Protein 1WQ8 (pdb70)

Secondary structure (DSSP, 8-state):
---HHHHHHHHSSEEEEEEEEHHHH-TT--SSEEESSEEEEEEEE---SSTT-EEEEEEEEEEEEEEEEE-TTT--EEEEEEEEEEEEEEEEE------

Radius of gyration: 17.45 Å; Cα contacts (8 Å, |Δi|>4): 190; chains: 1; bounding box: 24×46×48 Å

Organism: Vipera ammodytes ammodytes (NCBI:txid8705)

CATH classification: 2.10.90.10

Nearest PDB structures (foldseek):
  1wq8-assembly1_A  TM=1.010E+00  e=1.422E-17  Vipera aspis aspis
  1wq9-assembly1_B  TM=9.385E-01  e=2.823E-13  Daboia russelii russelii
  2gnn-assembly1_B  TM=9.148E-01  e=2.949E-09  Orf virus (strain NZ2)
  2c7w-assembly1_B  TM=8.866E-01  e=1.009E-08  Homo sapiens
  2xac-assembly1_A  TM=8.041E-01  e=1.319E-08  Homo sapiens

B-factor: mean 29.07, std 11.32, range [14.16, 62.82]

Sequence (99 aa):
VRPFLEVHERSACQARETLVPILQEYPDEISDIFRPSCVAVLRCSGCCTDESLKCTPVGKHTVDIQIMRVNPRTQSSKMEVMKFTEHTACECRPRRKQG

Foldseek 3Di:
DPDPVVVQVVQAWDWDWDKAFPCNQPVPPPAWDKVVRIDIAIATGHQDPPNQWGKHAPAKDKDWDWIWIAHVPVRDIDIDIDIDIHGDGIDGHHDDDDD

Structure (mmCIF, N/CA/C/O backbone):
data_1WQ8
#
_entry.id   1WQ8
#
_cell.length_a   85.526
_cell.length_b   85.526
_cell.length_c   86.365
_cell.angle_alpha   90.00
_cell.angle_beta   90.00
_cell.angle_gamma   90.00
#
_symmetry.space_group_name_H-M   'I 4 2 2'
#
loop_
_entity.id
_entity.type
_entity.pdbx_description
1 polymer 'Vascular endothelial growth factor toxin'
2 non-polymer 2-AMINO-2-HYDROXYMETHYL-PROPANE-1,3-DIOL
3 water water
#
loop_
_atom_site.group_PDB
_atom_site.id
_atom_site.type_symbol
_atom_site.label_atom_id
_atom_site.label_alt_id
_atom_site.label_comp_id
_atom_site.label_asym_id
_atom_site.label_entity_id
_atom_site.label_seq_id
_atom_site.pdbx_PDB_ins_code
_atom_site.Cartn_x
_atom_site.Cartn_y
_atom_site.Cartn_z
_atom_site.occupancy
_atom_site.B_iso_or_equiv
_atom_site.auth_seq_id
_atom_site.auth_comp_id
_atom_site.auth_asym_id
_atom_site.auth_atom_id
_atom_site.pdbx_PDB_model_num
ATOM 9 N N . VAL A 1 2 ? 30.216 3.283 -8.169 1.00 31.57 2 VAL A N 1
ATOM 10 C CA . VAL A 1 2 ? 30.552 4.541 -8.817 1.00 26.73 2 VAL A CA 1
ATOM 11 C C . VAL A 1 2 ? 29.266 5.237 -9.235 1.00 24.31 2 VAL A C 1
ATOM 12 O O . VAL A 1 2 ? 28.438 4.655 -9.925 1.00 24.44 2 VAL A O 1
ATOM 16 N N . ARG A 1 3 ? 29.090 6.480 -8.806 1.00 22.86 3 ARG A N 1
ATOM 17 C CA . ARG A 1 3 ? 27.896 7.227 -9.169 1.00 22.44 3 ARG A CA 1
ATOM 18 C C . ARG A 1 3 ? 27.971 7.544 -10.668 1.00 22.04 3 ARG A C 1
ATOM 19 O O . ARG A 1 3 ? 28.960 8.102 -11.137 1.00 20.68 3 ARG A O 1
ATOM 27 N N . PRO A 1 4 ? 26.924 7.187 -11.431 1.00 21.05 4 PRO A N 1
ATOM 28 C CA . PRO A 1 4 ? 26.896 7.373 -12.887 1.00 21.20 4 PRO A CA 1
ATOM 29 C C . PRO A 1 4 ? 26.982 8.847 -13.262 1.00 21.06 4 PRO A C 1
ATOM 30 O O . PRO A 1 4 ? 26.430 9.696 -12.569 1.00 19.37 4 PRO A O 1
ATOM 34 N N . PHE A 1 5 ? 27.653 9.133 -14.373 1.00 20.31 5 PHE A N 1
ATOM 35 C CA . PHE A 1 5 ? 27.817 10.501 -14.863 1.00 20.57 5 PHE A CA 1
ATOM 36 C C . PHE A 1 5 ? 26.508 11.296 -14.942 1.00 20.38 5 PHE A C 1
ATOM 37 O O . PHE A 1 5 ? 26.446 12.443 -14.498 1.00 21.20 5 PHE A O 1
ATOM 45 N N . LEU A 1 6 ? 25.467 10.700 -15.514 1.00 19.26 6 LEU A N 1
ATOM 46 C CA . LEU A 1 6 ? 24.198 11.405 -15.654 1.00 21.22 6 LEU A CA 1
ATOM 47 C C . LEU A 1 6 ? 23.631 11.888 -14.318 1.00 18.41 6 LEU A C 1
ATOM 48 O O . LEU A 1 6 ? 23.098 12.996 -14.218 1.00 18.04 6 LEU A O 1
ATOM 53 N N . GLU A 1 7 ? 23.753 11.052 -13.299 1.00 18.16 7 GLU A N 1
ATOM 54 C CA . GLU A 1 7 ? 23.275 11.379 -11.959 1.00 18.96 7 GLU A CA 1
ATOM 55 C C . GLU A 1 7 ? 24.137 12.492 -11.355 1.00 18.50 7 GLU A C 1
ATOM 56 O O . GLU A 1 7 ? 23.634 13.428 -10.727 1.00 16.56 7 GLU A O 1
ATOM 62 N N . VAL A 1 8 ? 25.442 12.384 -11.564 1.00 18.51 8 VAL A N 1
ATOM 63 C CA . VAL A 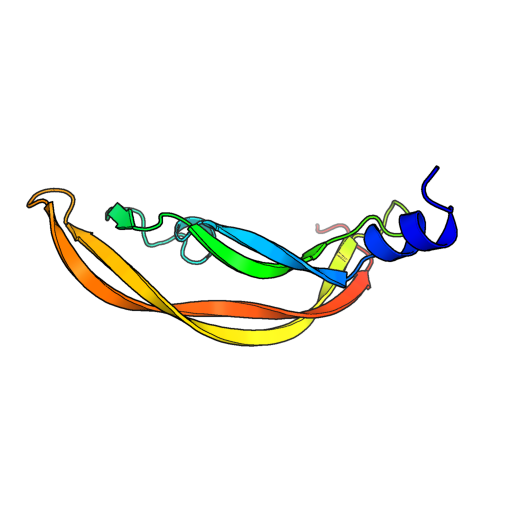1 8 ? 26.387 13.373 -11.056 1.00 19.12 8 VAL A CA 1
ATOM 64 C C . VAL A 1 8 ? 26.072 14.742 -11.662 1.00 18.23 8 VAL A C 1
ATOM 65 O O . VAL A 1 8 ? 25.921 15.743 -10.947 1.00 17.68 8 VAL A O 1
ATOM 69 N N . HIS A 1 9 ? 25.964 14.763 -12.984 1.00 18.12 9 HIS A N 1
ATOM 70 C CA . HIS A 1 9 ? 25.703 15.981 -13.730 1.00 20.67 9 HIS A CA 1
ATOM 71 C C . HIS A 1 9 ? 24.363 16.599 -13.326 1.00 20.90 9 HIS A C 1
ATOM 72 O O . HIS A 1 9 ? 24.253 17.812 -13.140 1.00 20.20 9 HIS A O 1
ATOM 79 N N . GLU A 1 10 ? 23.358 15.755 -13.149 1.00 22.29 10 GLU A N 1
ATOM 80 C CA . GLU A 1 10 ? 22.027 16.217 -12.782 1.00 23.38 10 GLU A CA 1
ATOM 81 C C . GLU A 1 10 ? 21.985 16.952 -11.432 1.00 22.08 10 GLU A C 1
ATOM 82 O O . GLU A 1 10 ? 21.299 17.960 -11.290 1.00 21.27 10 GLU A O 1
ATOM 88 N N . ARG A 1 11 ? 22.719 16.460 -10.441 1.00 19.61 11 ARG A N 1
ATOM 89 C CA . ARG A 1 11 ? 22.697 17.109 -9.135 1.00 19.32 11 ARG A CA 1
ATOM 90 C C . ARG A 1 11 ? 23.539 18.378 -9.069 1.00 18.76 11 ARG A C 1
ATOM 91 O O . ARG A 1 11 ? 23.227 19.286 -8.317 1.00 20.63 11 ARG A O 1
ATOM 99 N N . SER A 1 12 ? 24.613 18.452 -9.841 1.00 19.17 12 SER A N 1
ATOM 100 C CA . SER A 1 12 ? 25.419 19.662 -9.764 1.00 21.04 12 SER A CA 1
ATOM 101 C C . SER A 1 12 ? 24.872 20.787 -10.643 1.00 19.28 12 SER A C 1
ATOM 102 O O . SER A 1 12 ? 25.308 21.934 -10.536 1.00 19.41 12 SER A O 1
ATOM 105 N N . ALA A 1 13 ? 23.900 20.469 -11.489 1.00 18.18 13 ALA A N 1
ATOM 106 C CA . ALA A 1 13 ? 23.325 21.473 -12.380 1.00 19.09 13 ALA A CA 1
ATOM 107 C C . ALA A 1 13 ? 22.607 22.609 -11.652 1.00 17.59 13 ALA A C 1
ATOM 108 O O . ALA A 1 13 ? 22.069 22.442 -10.556 1.00 17.28 13 ALA A O 1
ATOM 110 N N . CYS A 1 14 ? 22.601 23.769 -12.296 1.00 18.62 14 CYS A N 1
ATOM 111 C CA . CYS A 1 14 ? 21.936 24.951 -11.771 1.00 17.87 14 CYS A CA 1
ATOM 112 C C . CYS A 1 14 ? 20.474 24.637 -11.480 1.00 19.05 14 CYS A C 1
ATOM 113 O O . CYS A 1 14 ? 19.729 24.264 -12.381 1.00 19.77 14 CYS A O 1
ATOM 116 N N . GLN A 1 15 ? 20.070 24.793 -10.223 1.00 18.59 15 GLN A N 1
ATOM 117 C CA . GLN A 1 15 ? 18.698 24.511 -9.801 1.00 19.38 15 GLN A CA 1
ATOM 118 C C . GLN A 1 15 ? 18.522 25.018 -8.375 1.00 18.89 15 GLN A C 1
ATOM 119 O O . GLN A 1 15 ? 19.488 25.381 -7.714 1.00 17.74 15 GLN A O 1
ATOM 125 N N . ALA A 1 16 ? 17.286 25.028 -7.898 1.00 18.48 16 ALA A N 1
ATOM 126 C CA . ALA A 1 16 ? 17.018 25.486 -6.546 1.00 19.29 16 ALA A CA 1
ATOM 127 C C . ALA A 1 16 ? 17.329 24.357 -5.585 1.00 19.62 16 ALA A C 1
ATOM 128 O O . ALA A 1 16 ? 16.921 23.220 -5.803 1.00 19.96 16 ALA A O 1
ATOM 130 N N . ARG A 1 17 ? 18.079 24.661 -4.533 1.00 18.91 17 ARG A N 1
ATOM 131 C CA . ARG A 1 17 ? 18.412 23.645 -3.538 1.00 19.19 17 ARG A CA 1
ATOM 132 C C . ARG A 1 17 ? 18.533 24.301 -2.171 1.00 19.12 17 ARG A C 1
ATOM 133 O O . ARG A 1 17 ? 18.667 25.530 -2.064 1.00 16.98 17 ARG A O 1
ATOM 141 N N . GLU A 1 18 ? 18.475 23.487 -1.119 1.00 18.59 18 GLU A N 1
ATOM 142 C CA . GLU A 1 18 ? 18.552 24.019 0.237 1.00 17.89 18 GLU A CA 1
ATOM 143 C C . GLU A 1 18 ? 19.849 24.794 0.441 1.00 18.33 18 GLU A C 1
ATOM 144 O O . GLU A 1 18 ? 20.946 24.278 0.209 1.00 18.01 18 GLU A O 1
ATOM 150 N N . THR A 1 19 ? 19.705 26.033 0.900 1.00 15.88 19 THR A N 1
ATOM 151 C CA . THR A 1 19 ? 20.832 26.940 1.077 1.00 15.49 19 THR A CA 1
ATOM 152 C C . THR A 1 19 ? 20.740 27.685 2.392 1.00 16.49 19 THR A C 1
ATOM 153 O O . THR A 1 19 ? 19.655 28.105 2.795 1.00 15.47 19 THR A O 1
ATOM 157 N N . LEU A 1 20 ? 21.879 27.857 3.060 1.00 15.42 20 LEU A N 1
ATOM 158 C CA . LEU A 1 20 ? 21.895 28.570 4.333 1.00 15.44 20 LEU A CA 1
ATOM 159 C C . LEU A 1 20 ? 22.001 30.065 4.060 1.00 15.29 20 LEU A C 1
ATOM 160 O O . LEU A 1 20 ? 22.866 30.505 3.304 1.00 15.75 20 LEU A O 1
ATOM 165 N N . VAL A 1 21 ? 21.095 30.825 4.663 1.00 14.16 21 VAL A N 1
ATOM 166 C CA . VAL A 1 21 ? 21.021 32.268 4.502 1.00 14.70 21 VAL A CA 1
ATOM 167 C C . VAL A 1 21 ? 21.091 32.939 5.872 1.00 15.73 21 VAL A C 1
ATOM 168 O O . VAL A 1 21 ? 20.124 32.897 6.653 1.00 16.06 21 VAL A O 1
ATOM 172 N N . PRO A 1 22 ? 22.238 33.550 6.197 1.00 16.04 22 PRO A N 1
ATOM 173 C CA . PRO A 1 22 ? 22.343 34.291 7.459 1.00 17.64 22 PRO A CA 1
ATOM 174 C C . PRO A 1 22 ? 21.275 35.397 7.496 1.00 19.27 22 PRO A C 1
ATOM 175 O O . PRO A 1 22 ? 20.993 36.030 6.471 1.00 18.86 22 PRO A O 1
ATOM 179 N N . ILE A 1 23 ? 20.685 35.627 8.663 1.00 18.07 23 ILE A N 1
ATOM 180 C CA . ILE A 1 23 ? 19.680 36.672 8.786 1.00 22.35 23 ILE A CA 1
ATOM 181 C C . ILE A 1 23 ? 20.309 38.025 8.416 1.00 22.22 23 ILE A C 1
ATOM 182 O O . ILE A 1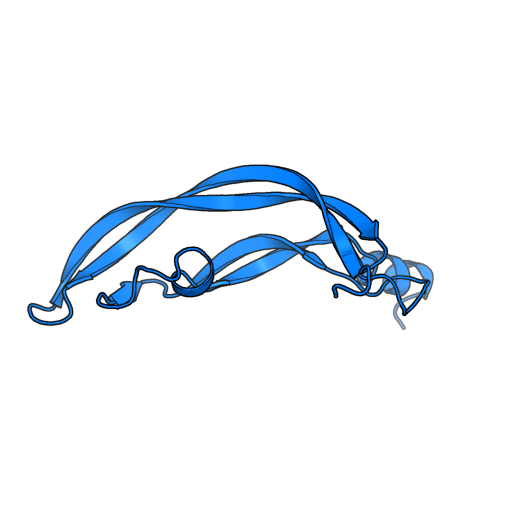 23 ? 19.670 38.859 7.774 1.00 24.02 23 ILE A O 1
ATOM 187 N N . LEU A 1 24 ? 21.571 38.220 8.790 1.00 22.00 24 LEU A N 1
ATOM 188 C CA . LEU A 1 24 ? 22.282 39.470 8.500 1.00 24.05 24 LEU A CA 1
ATOM 189 C C . LEU A 1 24 ? 22.506 39.674 7.000 1.00 24.44 24 LEU A C 1
ATOM 190 O O . LEU A 1 24 ? 22.661 40.807 6.527 1.00 23.48 24 LEU A O 1
ATOM 195 N N . GLN A 1 25 ? 22.530 38.574 6.256 1.00 21.92 25 GLN A N 1
ATOM 196 C CA . GLN A 1 25 ? 22.694 38.640 4.810 1.00 21.95 25 GLN A CA 1
ATOM 197 C C . GLN A 1 25 ? 21.371 39.075 4.174 1.00 21.71 25 GLN A C 1
ATOM 198 O O . GLN A 1 25 ? 21.351 39.902 3.266 1.00 21.27 25 GLN A O 1
ATOM 204 N N . GLU A 1 26 ? 20.263 38.512 4.649 1.00 21.97 26 GLU A N 1
ATOM 205 C CA . GLU A 1 26 ? 18.943 38.856 4.109 1.00 23.46 26 GLU A CA 1
ATOM 206 C C . GLU A 1 26 ? 18.588 40.286 4.539 1.00 24.30 26 GLU A C 1
ATOM 207 O O . GLU A 1 26 ? 17.984 41.049 3.771 1.00 22.15 26 GLU A O 1
ATOM 213 N N . TYR A 1 27 ? 18.980 40.636 5.763 1.00 23.15 27 TYR A N 1
ATOM 214 C CA . TYR A 1 27 ? 18.694 41.959 6.330 1.00 25.59 27 TYR A CA 1
ATOM 215 C C . TYR A 1 27 ? 19.938 42.642 6.874 1.00 24.63 27 TYR A C 1
ATOM 216 O O . TYR A 1 27 ? 20.216 42.591 8.074 1.00 23.39 27 TYR A O 1
ATOM 225 N N . PRO A 1 28 ? 20.704 43.298 5.990 1.00 25.01 28 PRO A N 1
ATOM 226 C CA . PRO A 1 28 ? 21.953 43.969 6.353 1.00 25.44 28 PRO A CA 1
ATOM 227 C C . PRO A 1 28 ? 21.799 45.011 7.467 1.00 24.22 28 PRO A C 1
ATOM 228 O O . PRO A 1 28 ? 22.771 45.348 8.130 1.00 23.52 28 PRO A O 1
ATOM 232 N N . ASP A 1 29 ? 20.582 45.503 7.684 1.00 24.70 29 ASP A N 1
ATOM 233 C CA . ASP A 1 29 ? 20.342 46.508 8.727 1.00 26.37 29 ASP A CA 1
ATOM 234 C C . ASP A 1 29 ? 20.193 45.936 10.142 1.00 25.17 29 ASP A C 1
ATOM 235 O O . ASP A 1 29 ? 20.264 46.680 11.120 1.00 23.68 29 ASP A O 1
ATOM 240 N N . GLU A 1 30 ? 19.978 44.625 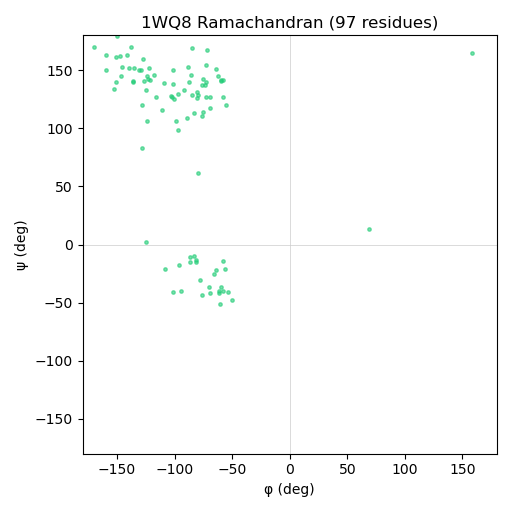10.245 1.00 25.08 30 GLU A N 1
ATOM 241 C CA . GLU A 1 30 ? 19.819 43.964 11.546 1.00 24.32 30 GLU A CA 1
ATOM 242 C C . GLU A 1 30 ? 21.186 43.731 12.198 1.00 23.89 30 GLU A C 1
ATOM 243 O O . GLU A 1 30 ? 21.578 42.600 12.487 1.00 23.38 30 GLU A O 1
ATOM 249 N N . ILE A 1 31 ? 21.894 44.823 12.460 1.00 23.08 31 ILE A N 1
ATOM 250 C CA . ILE A 1 31 ? 23.242 44.763 13.011 1.00 22.01 31 ILE A CA 1
ATOM 251 C C . ILE A 1 31 ? 23.407 44.681 14.525 1.00 21.36 31 ILE A C 1
ATOM 252 O O . ILE A 1 31 ? 24.505 44.420 15.004 1.00 21.95 31 ILE A O 1
ATOM 257 N N . SER A 1 32 ? 22.335 44.883 15.278 1.00 21.14 32 SER A N 1
ATOM 258 C CA . SER A 1 32 ? 22.453 44.917 16.732 1.00 23.95 32 SER A CA 1
ATOM 259 C C . SER A 1 32 ? 22.037 43.696 17.529 1.00 23.66 32 SER A C 1
ATOM 260 O O . SER A 1 32 ? 22.697 43.330 18.504 1.00 23.34 32 SER A O 1
ATOM 263 N N . ASP A 1 33 ? 20.933 43.083 17.137 1.00 22.10 33 ASP A N 1
ATOM 264 C CA . ASP A 1 33 ? 20.436 41.961 17.909 1.00 22.13 33 ASP A CA 1
ATOM 265 C C . ASP A 1 33 ? 21.023 40.600 17.610 1.00 20.81 33 ASP A C 1
ATOM 266 O O . ASP A 1 33 ? 21.767 40.399 16.652 1.00 20.28 33 ASP A O 1
ATOM 271 N N . ILE A 1 34 ? 20.701 39.672 18.498 1.00 20.63 34 ILE A N 1
ATOM 272 C CA . ILE A 1 34 ? 21.136 38.299 18.390 1.00 19.83 34 ILE A CA 1
ATOM 273 C C . ILE A 1 34 ? 19.926 37.541 17.853 1.00 19.24 34 ILE A C 1
ATOM 274 O O . ILE A 1 34 ? 18.792 37.790 18.282 1.00 21.04 34 ILE A O 1
ATOM 279 N N . PHE A 1 35 ? 20.156 36.632 16.914 1.00 18.66 35 PHE A N 1
ATOM 280 C CA . PHE A 1 35 ? 19.061 35.846 16.371 1.00 18.40 35 PHE A CA 1
ATOM 281 C C . PHE A 1 35 ? 19.325 34.356 16.545 1.00 18.84 35 PHE A C 1
ATOM 282 O O . PHE A 1 35 ? 20.462 33.911 16.427 1.00 20.30 35 PHE A O 1
ATOM 290 N N . ARG A 1 36 ? 18.270 33.598 16.835 1.00 18.80 36 ARG A N 1
ATOM 291 C CA . ARG A 1 36 ? 18.372 32.148 16.958 1.00 19.25 36 ARG A CA 1
ATOM 292 C C . ARG A 1 36 ? 17.279 31.590 16.063 1.00 18.57 36 ARG A C 1
ATOM 293 O O . ARG A 1 36 ? 16.108 31.922 16.249 1.00 18.19 36 ARG A O 1
ATOM 301 N N . PRO A 1 37 ? 17.647 30.789 15.045 1.00 18.28 37 PRO A N 1
ATOM 302 C CA . PRO A 1 37 ? 19.031 30.511 14.645 1.00 17.76 37 PRO A CA 1
ATOM 303 C C . PRO A 1 37 ? 19.572 31.782 13.982 1.00 17.75 37 PRO A C 1
ATOM 304 O O . PRO A 1 37 ? 18.800 32.689 13.668 1.00 18.67 37 PRO A O 1
ATOM 308 N N . SER A 1 38 ? 20.881 31.854 13.769 1.00 16.34 38 SER A N 1
ATOM 309 C CA . SER A 1 38 ? 21.456 33.047 13.149 1.00 16.39 38 SER A CA 1
ATOM 310 C C . SER A 1 38 ? 21.305 32.996 11.623 1.00 16.14 38 SER A C 1
ATOM 311 O O . SER A 1 38 ? 21.520 33.995 10.949 1.00 15.11 38 SER A O 1
ATOM 314 N N . CYS A 1 39 ? 20.952 31.826 11.086 1.00 16.81 39 CYS A N 1
ATOM 315 C CA . CYS A 1 39 ? 20.745 31.668 9.646 1.00 16.17 39 CYS A CA 1
ATOM 316 C C . CYS A 1 39 ? 19.547 30.735 9.435 1.00 16.71 39 CYS A C 1
ATOM 317 O O . CYS A 1 39 ? 19.136 30.034 10.362 1.00 18.24 39 CYS A O 1
ATOM 320 N N . VAL A 1 40 ? 18.982 30.744 8.232 1.00 16.28 40 VAL A N 1
ATOM 321 C CA . VAL A 1 40 ? 17.850 29.875 7.909 1.00 17.01 40 VAL A CA 1
ATOM 322 C C . VAL A 1 40 ? 18.170 29.091 6.647 1.00 16.68 40 VAL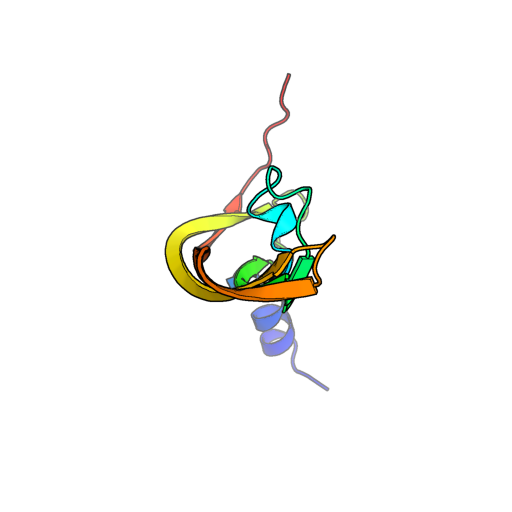 A C 1
ATOM 323 O O . VAL A 1 40 ? 19.061 29.467 5.895 1.00 18.83 40 VAL A O 1
ATOM 327 N N . ALA A 1 41 ? 17.464 27.984 6.437 1.00 15.79 41 ALA A N 1
ATOM 328 C CA . ALA A 1 41 ? 17.667 27.153 5.258 1.00 16.63 41 ALA A CA 1
ATOM 329 C C . ALA A 1 41 ? 16.437 27.280 4.366 1.00 17.20 41 ALA A C 1
ATOM 330 O O . ALA A 1 41 ? 15.326 26.898 4.756 1.00 18.64 41 ALA A O 1
ATOM 332 N N . VAL A 1 42 ? 16.641 27.834 3.177 1.00 16.65 42 VAL A N 1
ATOM 333 C CA . VAL A 1 42 ? 15.564 28.006 2.210 1.00 17.18 42 VAL A CA 1
ATOM 334 C C . VAL A 1 42 ? 16.125 27.641 0.844 1.00 17.46 42 VAL A C 1
ATOM 335 O O . VAL A 1 42 ? 17.336 27.452 0.683 1.00 17.69 42 VAL A O 1
ATOM 339 N N . LEU A 1 43 ? 15.255 27.541 -0.149 1.00 17.57 43 LEU A N 1
ATOM 340 C CA . LEU A 1 43 ? 15.707 27.175 -1.481 1.00 18.83 43 LEU A CA 1
ATOM 341 C C . LEU A 1 43 ? 16.321 28.359 -2.218 1.00 17.58 43 LEU A C 1
ATOM 342 O O . LEU A 1 43 ? 15.736 29.444 -2.271 1.00 17.00 43 LEU A O 1
ATOM 347 N N . ARG A 1 44 ? 17.526 28.159 -2.752 1.00 17.60 44 ARG A N 1
ATOM 348 C CA . ARG A 1 44 ? 18.213 29.201 -3.508 1.00 15.79 44 ARG A CA 1
ATOM 349 C C . ARG A 1 44 ? 18.889 28.543 -4.705 1.00 17.32 44 ARG A C 1
ATOM 350 O O . ARG A 1 44 ? 19.258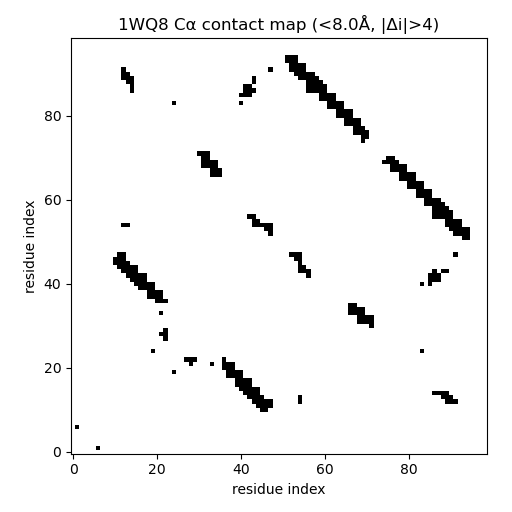 27.360 -4.665 1.00 19.15 44 ARG A O 1
ATOM 358 N N . CYS A 1 45 ? 19.055 29.313 -5.772 1.00 17.27 45 CYS A N 1
ATOM 359 C CA . CYS A 1 45 ? 19.671 28.811 -6.984 1.00 17.35 45 CYS A CA 1
ATOM 360 C C . CYS A 1 45 ? 21.178 28.610 -6.858 1.00 15.33 45 CYS A C 1
ATOM 361 O O . CYS A 1 45 ? 21.903 29.523 -6.476 1.00 16.73 45 CYS A O 1
ATOM 364 N N . SER A 1 46 ? 21.644 27.414 -7.198 1.00 14.62 46 SER A N 1
ATOM 365 C CA . SER A 1 46 ? 23.075 27.149 -7.183 1.00 15.45 46 SER A CA 1
ATOM 366 C C . SER A 1 46 ? 23.389 25.953 -8.063 1.00 15.51 46 SER A C 1
ATOM 367 O O . SER A 1 46 ? 22.558 25.052 -8.236 1.00 16.82 46 SER A O 1
ATOM 370 N N . GLY A 1 47 ? 24.585 25.959 -8.633 1.00 16.16 47 GLY A N 1
ATOM 371 C CA . GLY A 1 47 ? 25.017 24.862 -9.483 1.00 16.70 47 GLY A CA 1
ATOM 372 C C . GLY A 1 47 ? 26.120 25.359 -10.390 1.00 18.01 47 GLY A C 1
ATOM 373 O O . GLY A 1 47 ? 26.308 26.565 -10.518 1.00 20.94 47 GLY A O 1
ATOM 374 N N . CYS A 1 48 ? 26.850 24.449 -11.025 1.00 18.30 48 CYS A N 1
ATOM 375 C CA . CYS A 1 48 ? 27.936 24.843 -11.918 1.00 19.49 48 CYS A CA 1
ATOM 376 C C . CYS A 1 48 ? 27.464 24.799 -13.364 1.00 21.99 48 CYS A C 1
ATOM 377 O O . CYS A 1 48 ? 27.309 23.729 -13.933 1.00 23.62 48 CYS A O 1
ATOM 380 N N . CYS A 1 49 ? 27.243 25.971 -13.953 1.00 20.41 49 CYS A N 1
ATOM 381 C CA . CYS A 1 49 ? 26.771 26.074 -15.333 1.00 20.94 49 CYS A CA 1
ATOM 382 C C . CYS A 1 49 ? 27.718 25.441 -16.344 1.00 21.78 49 CYS A C 1
ATOM 383 O O . CYS A 1 49 ? 28.937 25.545 -16.207 1.00 22.14 49 CYS A O 1
ATOM 386 N N . THR A 1 50 ? 27.156 24.790 -17.364 1.00 22.12 50 THR A N 1
ATOM 387 C CA . THR A 1 50 ? 27.973 24.153 -18.399 1.00 24.82 50 THR A CA 1
ATOM 388 C C . THR A 1 50 ? 28.942 25.186 -18.978 1.00 23.88 50 THR A C 1
ATOM 389 O O . THR A 1 50 ? 30.103 24.883 -19.232 1.00 25.26 50 THR A O 1
ATOM 393 N N . ASP A 1 51 ? 28.464 26.410 -19.181 1.00 24.64 51 ASP A N 1
ATOM 394 C CA . ASP A 1 51 ? 29.326 27.493 -19.655 1.00 24.66 51 ASP A CA 1
ATOM 395 C C . ASP A 1 51 ? 29.852 28.088 -18.357 1.00 24.66 51 ASP A C 1
ATOM 396 O O . ASP A 1 51 ? 29.097 28.735 -17.629 1.00 21.99 51 ASP A O 1
ATOM 401 N N . GLU A 1 52 ? 31.134 27.872 -18.068 1.00 23.50 52 GLU A N 1
ATOM 402 C CA . GLU A 1 52 ? 31.745 28.349 -16.823 1.00 27.11 52 GLU A CA 1
ATOM 403 C C . GLU A 1 52 ? 31.694 29.853 -16.554 1.00 26.46 52 GLU A C 1
ATOM 404 O O . GLU A 1 52 ? 31.954 30.288 -15.432 1.00 26.99 52 GLU A O 1
ATOM 410 N N . SER A 1 53 ? 31.375 30.642 -17.570 1.00 26.67 53 SER A N 1
ATOM 411 C CA . SER A 1 53 ? 31.310 32.086 -17.395 1.00 27.18 53 SER A CA 1
ATOM 412 C C . SER A 1 53 ? 29.942 32.538 -16.896 1.00 28.27 53 SER A C 1
ATOM 413 O O . SER A 1 53 ? 29.791 33.665 -16.424 1.00 30.01 53 SER A O 1
ATOM 416 N N . LEU A 1 54 ? 28.949 31.657 -16.990 1.00 25.61 54 LEU A N 1
ATOM 417 C CA . LEU A 1 54 ? 27.597 31.991 -16.562 1.00 24.22 54 LEU A CA 1
ATOM 418 C C . LEU A 1 54 ? 27.353 31.687 -15.088 1.00 24.97 54 LEU A C 1
ATOM 419 O O . LEU A 1 54 ? 27.977 30.789 -14.512 1.00 24.79 54 LEU A O 1
ATOM 424 N N . LYS A 1 55 ? 26.430 32.441 -14.494 1.00 22.66 55 LYS A N 1
ATOM 425 C CA . LYS A 1 55 ? 26.070 32.302 -13.091 1.00 21.99 55 LYS A CA 1
ATOM 426 C C . LYS A 1 55 ? 24.682 31.703 -12.948 1.00 20.45 55 LYS A C 1
ATOM 427 O O . LYS A 1 55 ? 23.765 32.069 -13.684 1.00 21.32 55 LYS A O 1
ATOM 433 N N . CYS A 1 56 ? 24.516 30.793 -11.994 1.00 19.77 56 CYS A N 1
ATOM 434 C CA . CYS A 1 56 ? 23.210 30.190 -11.751 1.00 19.39 56 CYS A CA 1
ATOM 435 C C . CYS A 1 56 ? 22.408 31.270 -11.026 1.00 20.40 56 CYS A C 1
ATOM 436 O O . CYS A 1 56 ? 22.719 31.647 -9.888 1.00 19.61 56 CYS A O 1
ATOM 439 N N . THR A 1 57 ? 21.368 31.759 -11.683 1.00 19.38 57 THR A N 1
ATOM 440 C CA . THR A 1 57 ? 20.591 32.857 -11.123 1.00 22.24 57 THR A CA 1
ATOM 441 C C . THR A 1 57 ? 19.095 32.615 -11.147 1.00 20.73 57 THR A C 1
ATOM 442 O O . THR A 1 57 ? 18.584 31.917 -12.017 1.00 20.36 57 THR A O 1
ATOM 446 N N . PRO A 1 58 ? 18.368 33.191 -10.176 1.00 20.37 58 PRO A N 1
ATOM 447 C CA . PRO A 1 58 ? 16.922 32.991 -10.108 1.00 20.82 58 PRO A CA 1
ATOM 448 C C . PRO A 1 58 ? 16.174 33.756 -11.201 1.00 21.26 58 PRO A C 1
ATOM 449 O O . PRO A 1 58 ? 16.541 34.885 -11.532 1.00 22.07 58 PRO A O 1
ATOM 453 N N . VAL A 1 59 ? 15.159 33.117 -11.771 1.00 23.27 59 VAL A N 1
ATOM 454 C CA . VAL A 1 59 ? 14.309 33.752 -12.777 1.00 24.78 59 VAL A CA 1
ATOM 455 C C . VAL A 1 59 ? 12.884 33.624 -12.244 1.00 27.74 59 VAL A C 1
ATOM 456 O O . VAL A 1 59 ? 11.918 34.047 -12.880 1.00 29.12 59 VAL A O 1
ATOM 460 N N . GLY A 1 60 ? 12.766 33.042 -11.056 1.00 26.15 60 GLY A N 1
ATOM 461 C CA . GLY A 1 60 ? 11.468 32.892 -10.429 1.00 28.14 60 GLY A CA 1
ATOM 462 C C . GLY A 1 60 ? 11.667 32.899 -8.925 1.00 29.91 60 GLY A C 1
ATOM 463 O O . GLY A 1 60 ? 12.627 32.309 -8.432 1.00 28.78 60 GLY A O 1
ATOM 464 N N . LYS A 1 61 ? 10.784 33.562 -8.186 1.00 28.63 61 LYS A N 1
ATOM 465 C CA . LYS A 1 61 ? 10.932 33.590 -6.741 1.00 30.23 61 LYS A CA 1
ATOM 466 C C . LYS A 1 61 ? 9.641 33.932 -6.004 1.00 31.00 61 LYS A C 1
ATOM 467 O O . LYS A 1 61 ? 8.672 34.422 -6.594 1.00 28.27 61 LYS A O 1
ATOM 473 N N . HIS A 1 62 ? 9.625 33.636 -4.712 1.00 29.21 62 HIS A N 1
ATOM 474 C CA . HIS A 1 62 ? 8.476 33.938 -3.876 1.00 30.60 62 HIS A CA 1
ATOM 475 C C . HIS A 1 62 ? 9.017 34.190 -2.472 1.00 30.40 62 HIS A C 1
ATOM 476 O O . HIS A 1 62 ? 10.227 34.122 -2.246 1.00 28.87 62 HIS A O 1
ATOM 483 N N . THR A 1 63 ? 8.142 34.506 -1.531 1.00 29.55 63 THR A N 1
ATOM 484 C CA . THR A 1 63 ? 8.607 34.761 -0.177 1.00 29.66 63 THR A CA 1
ATOM 485 C C . THR A 1 63 ? 8.003 33.741 0.759 1.00 29.62 63 THR A C 1
ATOM 486 O O . THR A 1 63 ? 6.882 33.269 0.542 1.00 30.14 63 THR A O 1
ATOM 490 N N . VAL A 1 64 ? 8.769 33.368 1.777 1.00 27.20 64 VAL A N 1
ATOM 491 C CA . VAL A 1 64 ? 8.302 32.424 2.778 1.00 26.27 64 VAL A CA 1
ATOM 492 C C . VAL A 1 64 ? 8.456 33.118 4.124 1.00 24.33 64 VAL A C 1
ATOM 493 O O . VAL A 1 64 ? 9.388 33.901 4.315 1.00 24.71 64 VAL A O 1
ATOM 497 N N . ASP A 1 65 ? 7.526 32.853 5.035 1.00 24.07 65 ASP A N 1
ATOM 498 C CA . ASP A 1 65 ? 7.545 33.451 6.371 1.00 24.10 65 ASP A CA 1
ATOM 499 C C . ASP A 1 65 ? 8.064 32.417 7.357 1.00 22.52 65 ASP A C 1
ATOM 500 O O . ASP A 1 65 ? 7.539 31.308 7.456 1.00 23.63 65 ASP A O 1
ATOM 505 N N . ILE A 1 66 ? 9.083 32.801 8.107 1.00 22.37 66 ILE A N 1
ATOM 506 C CA . ILE A 1 66 ? 9.716 31.902 9.060 1.00 21.46 66 ILE A CA 1
ATOM 507 C C . ILE A 1 66 ? 9.678 32.442 10.491 1.00 19.69 66 ILE A C 1
ATOM 508 O O . ILE A 1 66 ? 9.844 33.636 10.711 1.00 20.80 66 ILE A O 1
ATOM 513 N N . GLN A 1 67 ? 9.471 31.560 11.463 1.00 19.58 67 GLN A N 1
ATOM 514 C CA . GLN A 1 67 ? 9.502 31.980 12.860 1.00 20.13 67 GLN A CA 1
ATOM 515 C C . GLN A 1 67 ? 10.964 32.065 13.289 1.00 19.74 67 GLN A C 1
ATOM 516 O O . GLN A 1 67 ? 11.692 31.084 13.173 1.00 21.04 67 GLN A O 1
ATOM 522 N N . ILE A 1 68 ? 11.373 33.213 13.814 1.00 18.99 68 ILE A N 1
ATOM 523 C CA . ILE A 1 68 ? 12.750 33.416 14.274 1.00 20.98 68 ILE A CA 1
ATOM 524 C C . ILE A 1 68 ? 12.718 33.986 15.693 1.00 20.13 68 ILE A C 1
ATOM 525 O O . ILE A 1 68 ? 11.759 34.668 16.061 1.00 20.79 68 ILE A O 1
ATOM 530 N N . MET A 1 69 ? 13.743 33.689 16.491 1.00 18.23 69 MET A N 1
ATOM 531 C CA . MET A 1 69 ? 13.819 34.230 17.838 1.00 17.97 69 MET A CA 1
ATOM 532 C C . MET A 1 69 ? 14.788 35.410 17.828 1.00 19.10 69 MET A C 1
ATOM 533 O O . MET A 1 69 ? 15.936 35.286 17.374 1.00 19.16 69 MET A O 1
ATOM 538 N N . ARG A 1 70 ? 14.312 36.558 18.298 1.00 18.72 70 ARG A N 1
ATOM 539 C CA . ARG A 1 70 ? 15.133 37.749 18.385 1.00 18.36 70 ARG A CA 1
ATOM 540 C C . ARG A 1 70 ? 15.518 37.878 19.848 1.00 19.46 70 ARG A C 1
ATOM 541 O O . ARG A 1 70 ? 14.657 37.855 20.734 1.00 19.33 70 ARG A O 1
ATOM 549 N N . VAL A 1 71 ? 16.811 38.009 20.094 1.00 17.88 71 VAL A N 1
ATOM 550 C CA . VAL A 1 71 ? 17.294 38.132 21.450 1.00 20.72 71 VAL A CA 1
ATOM 551 C C . VAL A 1 71 ? 17.947 39.482 21.682 1.00 21.56 71 VAL A C 1
ATOM 552 O O . VAL A 1 71 ? 18.850 39.878 20.948 1.00 20.41 71 VAL A O 1
ATOM 556 N N . ASN A 1 72 ? 17.484 40.176 22.717 1.00 24.43 72 ASN A N 1
ATOM 557 C CA . ASN A 1 72 ? 18.020 41.485 23.086 1.00 26.98 72 ASN A CA 1
ATOM 558 C C . ASN A 1 72 ? 19.432 41.286 23.627 1.00 28.92 72 ASN A C 1
ATOM 559 O O . ASN A 1 72 ? 19.630 40.628 24.644 1.00 28.12 72 ASN A O 1
ATOM 564 N N . PRO A 1 73 ? 20.441 41.856 22.953 1.00 31.25 73 PRO A N 1
ATOM 565 C CA . PRO A 1 73 ? 21.831 41.636 23.359 1.00 33.68 73 PRO A CA 1
ATOM 566 C C . PRO A 1 73 ? 22.223 42.161 24.740 1.00 36.14 73 PRO A C 1
ATOM 567 O O . PRO A 1 73 ? 23.192 41.685 25.326 1.00 37.95 73 PRO A O 1
ATOM 571 N N . ARG A 1 74 ? 21.480 43.123 25.273 1.00 37.72 74 ARG A N 1
ATOM 572 C CA . ARG A 1 74 ? 21.823 43.647 26.591 1.00 41.27 74 ARG A CA 1
ATOM 573 C C . ARG A 1 74 ? 21.058 42.968 27.731 1.00 40.62 74 ARG A C 1
ATOM 574 O O . ARG A 1 74 ? 21.634 42.684 28.779 1.00 41.93 74 ARG A O 1
ATOM 582 N N . THR A 1 75 ? 19.772 42.692 27.524 1.00 40.03 75 THR A N 1
ATOM 583 C CA . THR A 1 75 ? 18.959 42.048 28.556 1.00 38.43 75 THR A CA 1
ATOM 584 C C . THR A 1 75 ? 18.858 40.528 28.368 1.00 37.39 75 THR A C 1
ATOM 585 O O . THR A 1 75 ? 18.501 39.808 29.294 1.00 35.97 75 THR A O 1
ATOM 589 N N . GLN A 1 76 ? 19.180 40.053 27.169 1.00 35.53 76 GLN A N 1
ATOM 590 C CA . GLN A 1 76 ? 19.111 38.631 26.830 1.00 34.50 76 GLN A CA 1
ATOM 591 C C . GLN A 1 76 ? 17.678 38.105 26.769 1.00 31.05 76 GLN A C 1
ATOM 592 O O . GLN A 1 76 ? 17.456 36.901 26.732 1.00 29.91 76 GLN A O 1
ATOM 598 N N . SER A 1 77 ? 16.710 39.013 26.750 1.00 29.07 77 SER A N 1
ATOM 599 C CA . SER A 1 77 ? 15.312 38.632 26.666 1.00 27.96 77 SER A CA 1
ATOM 600 C C . SER A 1 77 ? 14.986 38.147 25.257 1.00 25.76 77 SER A C 1
ATOM 601 O O . SER A 1 77 ? 15.411 38.756 24.279 1.00 25.96 77 SER A O 1
ATOM 604 N N . SER A 1 78 ? 14.227 37.059 25.159 1.00 24.72 78 SER A N 1
ATOM 605 C CA . SER A 1 78 ? 13.839 36.491 23.870 1.00 22.24 78 SER A CA 1
ATOM 606 C C . SER A 1 78 ? 12.407 36.842 23.466 1.00 22.16 78 SER A C 1
ATOM 607 O O . SER A 1 78 ? 11.529 37.009 24.313 1.00 20.28 78 SER A O 1
ATOM 610 N N . LYS A 1 79 ? 12.180 36.927 22.162 1.00 21.45 79 LYS A N 1
ATOM 611 C CA . LYS A 1 79 ? 10.852 37.191 21.623 1.00 23.10 79 LYS A CA 1
ATOM 612 C C . LYS A 1 79 ? 10.762 36.569 20.229 1.00 23.15 79 LYS A C 1
ATOM 613 O O . LYS A 1 79 ? 11.687 36.712 19.431 1.00 24.18 79 LYS A O 1
ATOM 619 N N . MET A 1 80 ? 9.670 35.861 19.945 1.00 21.18 80 MET A N 1
ATOM 620 C CA . MET A 1 80 ? 9.496 35.229 18.637 1.00 23.25 80 MET A CA 1
ATOM 621 C C . MET A 1 80 ? 8.891 36.220 17.656 1.00 24.42 80 MET A C 1
ATOM 622 O O . MET A 1 80 ? 8.068 37.065 18.029 1.00 24.40 80 MET A O 1
ATOM 627 N N . GLU A 1 81 ? 9.294 36.116 16.398 1.00 23.57 81 GLU A N 1
ATOM 628 C CA . GLU A 1 81 ? 8.740 36.981 15.373 1.00 25.12 81 GLU A CA 1
ATOM 629 C C . GLU A 1 81 ? 8.769 36.267 14.035 1.00 25.86 81 GLU A C 1
ATOM 630 O O . GLU A 1 81 ? 9.476 35.274 13.864 1.00 24.98 81 GLU A O 1
ATOM 636 N N . VAL A 1 82 ? 7.973 36.764 13.100 1.00 24.06 82 VAL A N 1
ATOM 637 C CA . VAL A 1 82 ? 7.910 36.184 11.778 1.00 24.15 82 VAL A CA 1
ATOM 638 C C . VAL A 1 82 ? 8.830 37.011 10.899 1.00 23.85 82 VAL A C 1
ATOM 639 O O . VAL A 1 82 ? 8.770 38.243 10.898 1.00 23.17 82 VAL A O 1
ATOM 643 N N . MET A 1 83 ? 9.708 36.331 10.178 1.00 22.18 83 MET A N 1
ATOM 644 C CA . MET A 1 83 ? 10.643 37.012 9.296 1.00 23.13 83 MET A CA 1
ATOM 645 C C . MET A 1 83 ? 10.509 36.459 7.887 1.00 22.25 83 MET A C 1
ATOM 646 O O . MET A 1 83 ? 10.472 35.240 7.682 1.00 20.52 83 MET A O 1
ATOM 651 N N . LYS A 1 84 ? 10.439 37.365 6.914 1.00 23.20 84 LYS 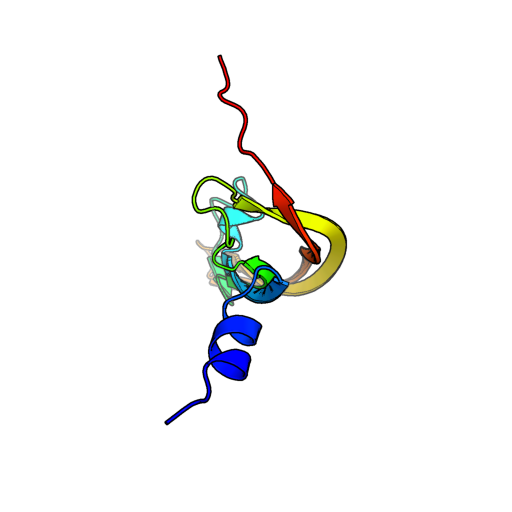A N 1
ATOM 652 C CA . LYS A 1 84 ? 10.296 36.975 5.517 1.00 23.00 84 LYS A CA 1
ATOM 653 C C . LYS A 1 84 ? 11.632 36.727 4.843 1.00 20.80 84 LYS A C 1
ATOM 654 O O . LYS A 1 84 ? 12.589 37.456 5.069 1.00 19.05 84 LYS A O 1
ATOM 660 N N . PHE A 1 85 ? 11.682 35.685 4.020 1.00 21.36 85 PHE A N 1
ATOM 661 C CA . PHE A 1 85 ? 12.883 35.353 3.269 1.00 20.93 85 PHE A CA 1
ATOM 662 C C . PHE A 1 85 ? 12.492 35.016 1.837 1.00 21.20 85 PHE A C 1
ATOM 663 O O . PHE A 1 85 ? 11.456 34.389 1.598 1.00 22.04 85 PHE A O 1
ATOM 671 N N . THR A 1 86 ? 13.317 35.463 0.897 1.00 21.23 86 THR A N 1
ATOM 672 C CA . THR A 1 86 ? 13.108 35.170 -0.513 1.00 21.93 86 THR A CA 1
ATOM 673 C C . THR A 1 86 ? 13.526 33.726 -0.765 1.00 22.72 86 THR A C 1
ATOM 674 O O . THR A 1 86 ? 14.545 33.260 -0.247 1.00 21.91 86 THR A O 1
ATOM 678 N N . GLU A 1 87 ? 12.726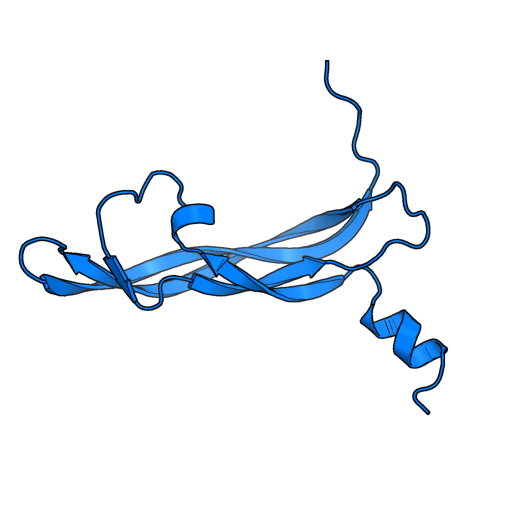 33.009 -1.540 1.00 21.30 87 GLU A N 1
ATOM 679 C CA . GLU A 1 87 ? 13.038 31.637 -1.892 1.00 22.17 87 GLU A CA 1
ATOM 680 C C . GLU A 1 87 ? 12.977 31.611 -3.407 1.00 23.75 87 GLU A C 1
ATOM 681 O O . GLU A 1 87 ? 12.108 32.257 -4.004 1.00 23.99 87 GLU A O 1
ATOM 687 N N . HIS A 1 88 ? 13.904 30.887 -4.025 1.00 21.77 88 HIS A N 1
ATOM 688 C CA . HIS A 1 88 ? 13.969 30.792 -5.475 1.00 22.49 88 HIS A CA 1
ATOM 689 C C . HIS A 1 88 ? 13.171 29.598 -5.963 1.00 22.74 88 HIS A C 1
ATOM 690 O O . HIS A 1 88 ? 13.290 28.504 -5.418 1.00 23.99 88 HIS A O 1
ATOM 697 N N . THR A 1 89 ? 12.354 29.816 -6.989 1.00 23.59 89 THR A N 1
ATOM 698 C CA . THR A 1 89 ? 11.533 28.747 -7.546 1.00 25.75 89 THR A CA 1
ATOM 699 C C . THR A 1 89 ? 11.997 28.268 -8.923 1.00 23.83 89 THR A C 1
ATOM 700 O O . THR A 1 89 ? 11.672 27.155 -9.331 1.00 26.20 89 THR A O 1
ATOM 704 N N . ALA A 1 90 ? 12.749 29.100 -9.634 1.00 22.30 90 ALA A N 1
ATOM 705 C CA . ALA A 1 90 ? 13.242 28.737 -10.962 1.00 24.23 90 ALA A CA 1
ATOM 706 C C . ALA A 1 90 ? 14.608 29.366 -11.159 1.00 22.80 90 ALA A C 1
ATOM 707 O O . ALA A 1 90 ? 14.850 30.480 -10.712 1.00 23.67 90 ALA A O 1
ATOM 709 N N . CYS A 1 91 ? 15.489 28.662 -11.858 1.00 21.03 91 CYS A N 1
ATOM 710 C CA . CYS A 1 91 ? 16.848 29.149 -12.059 1.00 21.11 91 CYS A CA 1
ATOM 711 C C . CYS A 1 91 ? 17.332 28.983 -13.492 1.00 21.79 91 CYS A C 1
ATOM 712 O O . CYS A 1 91 ? 16.905 28.073 -14.196 1.00 23.22 91 CYS A O 1
ATOM 715 N N . GLU A 1 92 ? 18.244 29.854 -13.901 1.00 20.65 92 GLU A N 1
ATOM 716 C CA . GLU A 1 92 ? 18.836 29.777 -15.224 1.00 22.24 92 GLU A CA 1
ATOM 717 C C . GLU A 1 92 ? 20.277 30.225 -15.149 1.00 21.16 92 GLU A C 1
ATOM 718 O O . GLU A 1 92 ? 20.656 30.996 -14.267 1.00 22.56 92 GLU A O 1
ATOM 724 N N . CYS A 1 93 ? 21.089 29.716 -16.067 1.00 21.68 93 CYS A N 1
ATOM 725 C CA . CYS A 1 93 ? 22.476 30.119 -16.156 1.00 21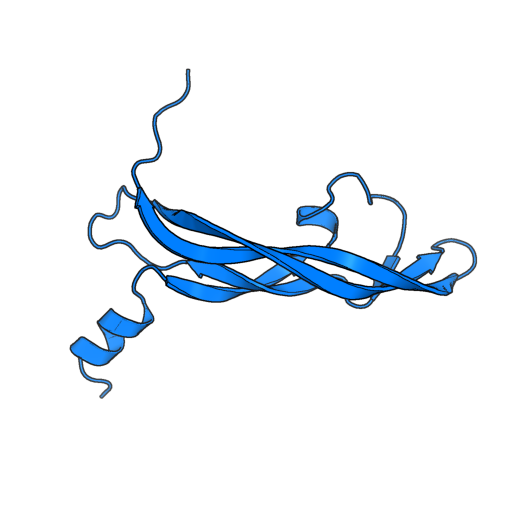.41 93 CYS A CA 1
ATOM 726 C C . CYS A 1 93 ? 22.469 31.406 -16.971 1.00 22.66 93 CYS A C 1
ATOM 727 O O . CYS A 1 93 ? 22.142 31.392 -18.157 1.00 23.17 93 CYS A O 1
ATOM 730 N N . ARG A 1 94 ? 22.830 32.506 -16.320 1.00 23.84 94 ARG A N 1
ATOM 731 C CA . ARG A 1 94 ? 22.817 33.819 -16.952 1.00 26.73 94 ARG A CA 1
ATOM 732 C C . ARG A 1 94 ? 24.163 34.535 -16.944 1.00 27.01 94 ARG A C 1
ATOM 733 O O . ARG A 1 94 ? 25.005 34.326 -16.057 1.00 24.10 94 ARG A O 1
ATOM 741 N N . PRO A 1 95 ? 24.386 35.407 -17.939 1.00 27.50 95 PRO A N 1
ATOM 742 C CA . PRO A 1 95 ? 25.647 36.146 -18.006 1.00 28.95 95 PRO A CA 1
ATOM 743 C C . PRO A 1 95 ? 25.711 37.267 -16.984 1.00 30.55 95 PRO A C 1
ATOM 744 O O . PRO A 1 95 ? 24.699 37.909 -16.692 1.00 30.67 95 PRO A O 1
ATOM 748 N N . ARG A 1 96 ? 26.894 37.474 -16.421 1.00 32.34 96 ARG A N 1
ATOM 749 C CA . ARG A 1 96 ? 27.119 38.538 -15.450 1.00 35.82 96 ARG A CA 1
ATOM 750 C C . ARG A 1 96 ? 27.717 39.688 -16.243 1.00 37.75 96 ARG A C 1
ATOM 751 O O . ARG A 1 96 ? 28.917 39.702 -16.525 1.00 37.11 96 ARG A O 1
ATOM 759 N N . ARG A 1 97 ? 26.877 40.647 -16.614 1.00 37.05 97 ARG A N 1
ATOM 760 C CA . ARG A 1 97 ? 27.339 41.784 -17.400 1.00 39.38 97 ARG A CA 1
ATOM 761 C C . ARG A 1 97 ? 28.419 42.578 -16.675 1.00 40.38 97 ARG A C 1
ATOM 762 O O . ARG A 1 97 ? 28.351 42.777 -15.460 1.00 40.93 97 ARG A O 1
ATOM 770 N N . LYS A 1 98 ? 29.424 43.029 -17.416 1.00 43.42 98 LYS A N 1
ATOM 771 C CA . LYS A 1 98 ? 30.482 43.825 -16.807 1.00 45.97 98 LYS A CA 1
ATOM 772 C C . LYS A 1 98 ? 29.969 45.248 -16.559 1.00 47.10 98 LYS A C 1
ATOM 773 O O . LYS A 1 98 ? 29.718 46.000 -17.500 1.00 47.53 98 LYS A O 1
ATOM 779 N N . GLN A 1 99 ? 29.797 45.594 -15.285 1.00 47.64 99 GLN A N 1
ATOM 780 C CA . GLN A 1 99 ? 29.312 46.912 -14.884 1.00 49.33 99 GLN A CA 1
ATOM 781 C C . GLN A 1 99 ? 30.399 47.968 -15.098 1.00 50.75 99 GLN A C 1
ATOM 782 O O . GLN A 1 99 ? 31.593 47.655 -15.090 1.00 49.88 99 GLN A O 1
ATOM 788 N N . GLY A 1 100 ? 29.985 49.217 -15.290 1.00 51.98 100 GLY A N 1
ATOM 789 C CA . GLY A 1 100 ? 30.956 50.278 -15.495 1.00 53.76 100 GLY A CA 1
ATOM 790 C C . GLY A 1 100 ? 31.544 50.272 -16.893 1.00 54.98 100 GLY A C 1
ATOM 791 O O . GLY A 1 100 ? 30.967 49.609 -17.782 1.00 56.35 100 GLY A O 1
#

GO terms:
  GO:0090729 toxin activity (F, IDA)
  GO:0005576 extracellular region (C, IDA)
  GO:0044551 venom-mediated vasodilation (P, IDA)

InterPro domains:
  IPR000072 PDGF/VEGF domain [PF00341] (38-117)
  IPR000072 PDGF/VEGF domain [PS50278] (25-122)
  IPR000072 PDGF/VEGF domain [SM00141] (36-119)
  IPR000072 PDGF/VEGF domain [cd00135] (36-120)
  IPR023581 Platelet-derived growth factor, conserved site [PS00249] (61-73)
  IPR029034 Cystine-knot cytokine [G3DSA:2.10.90.10] (25-134)
  IPR029034 Cystine-knot cytokine [SSF57501] (23-121)
  IPR050507 Platelet-derived/Vascular endothelial growth factor [PTHR12025] (22-129)

Solvent-accessible surface area: 7558 Å² total